Protein AF-A0A1X3D2N4-F1 (afdb_monomer_lite)

Foldseek 3Di:
DEDPPDPCPCVVPVVDDYDHDLVVVLVVLVVPQDPDHPDPVSVVSPVVSVCSPPPPDPPPPDD

Organism: NCBI:txid194197

Secondary structure (DSSP, 8-state):
----S-TTHHHHTTTS-----HHHHHHHHHHHS-SS--SHHHHHHHHHHHHHT--SSSS----

Radius of gyration: 15.83 Å; chains: 1; bounding box: 33×42×33 Å

Structure (mmCIF, N/CA/C/O backbone):
data_AF-A0A1X3D2N4-F1
#
_entry.id   AF-A0A1X3D2N4-F1
#
loop_
_atom_site.group_PDB
_atom_site.id
_atom_site.type_symbol
_atom_site.label_atom_id
_atom_site.label_alt_id
_atom_site.label_comp_id
_atom_site.label_asym_id
_atom_site.label_entity_id
_atom_site.label_seq_id
_atom_site.pdbx_PDB_ins_code
_atom_site.Cartn_x
_atom_site.Cartn_y
_atom_site.Cartn_z
_atom_site.occupancy
_atom_site.B_iso_or_equiv
_atom_site.auth_seq_id
_atom_site.auth_comp_id
_atom_site.auth_asym_id
_atom_site.auth_atom_id
_atom_site.pdbx_PDB_model_num
ATOM 1 N N . MET A 1 1 ? -13.020 3.940 10.766 1.00 58.50 1 MET A N 1
ATOM 2 C CA . MET A 1 1 ? -11.917 4.199 11.722 1.00 58.50 1 MET A CA 1
ATOM 3 C C . MET A 1 1 ? -10.599 4.003 10.994 1.00 58.50 1 MET A C 1
ATOM 5 O O . MET A 1 1 ? -10.505 3.040 10.243 1.00 58.50 1 MET A O 1
AT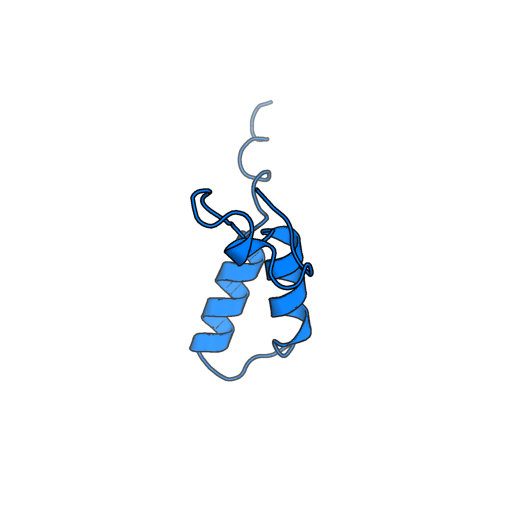OM 9 N N . THR A 1 2 ? -9.625 4.888 11.206 1.00 67.75 2 THR A N 1
ATOM 10 C CA . THR A 1 2 ? -8.273 4.754 10.648 1.00 67.75 2 THR A CA 1
ATOM 11 C C . THR A 1 2 ? -7.311 4.510 11.801 1.00 67.75 2 THR A C 1
ATOM 13 O O . THR A 1 2 ? -7.036 5.432 12.565 1.00 67.75 2 THR A O 1
ATOM 16 N N . ALA A 1 3 ? -6.861 3.271 11.975 1.00 72.06 3 ALA A N 1
ATOM 17 C CA . ALA A 1 3 ? -6.007 2.894 13.097 1.00 72.06 3 ALA A CA 1
ATOM 18 C C . ALA A 1 3 ? -5.008 1.814 12.668 1.00 72.06 3 ALA A C 1
ATOM 20 O O . ALA A 1 3 ? -5.277 0.620 12.763 1.00 72.06 3 ALA A O 1
ATOM 21 N N . ASP A 1 4 ? -3.859 2.240 12.149 1.00 78.19 4 ASP A N 1
ATOM 22 C CA . ASP A 1 4 ? -2.795 1.330 11.718 1.00 78.19 4 ASP A CA 1
ATOM 23 C C . ASP A 1 4 ? -1.909 0.915 12.898 1.00 78.19 4 ASP A C 1
ATOM 25 O O . ASP A 1 4 ? -1.682 1.692 13.823 1.00 78.19 4 ASP A O 1
ATOM 29 N N . GLY A 1 5 ? -1.371 -0.305 12.851 1.00 76.75 5 GLY A N 1
ATOM 30 C CA . GLY A 1 5 ? -0.366 -0.780 13.810 1.00 76.75 5 GLY A CA 1
ATOM 31 C C . GLY A 1 5 ? -0.911 -1.328 15.132 1.00 76.75 5 GLY A C 1
ATOM 32 O O . GLY A 1 5 ? -0.135 -1.844 15.933 1.00 76.75 5 GLY A O 1
ATOM 33 N N . PHE A 1 6 ? -2.226 -1.288 15.352 1.00 84.56 6 PHE A N 1
ATOM 34 C CA . PHE A 1 6 ? -2.853 -1.907 16.518 1.00 84.56 6 PHE A CA 1
ATOM 35 C C . PHE A 1 6 ? -3.233 -3.352 16.216 1.00 84.56 6 PHE A C 1
ATOM 37 O O . PHE A 1 6 ? -4.051 -3.630 15.338 1.00 84.56 6 PHE A O 1
ATOM 44 N N . LYS A 1 7 ? -2.638 -4.279 16.963 1.00 83.31 7 LYS A N 1
ATOM 45 C CA . LYS A 1 7 ? -3.005 -5.691 16.898 1.00 83.31 7 LYS A CA 1
ATOM 46 C C . LYS A 1 7 ? -4.446 -5.867 17.393 1.00 83.31 7 LYS A C 1
ATOM 48 O O . LYS A 1 7 ? -4.858 -5.194 18.332 1.00 83.31 7 LYS A O 1
ATOM 53 N N . ASP A 1 8 ? -5.203 -6.731 16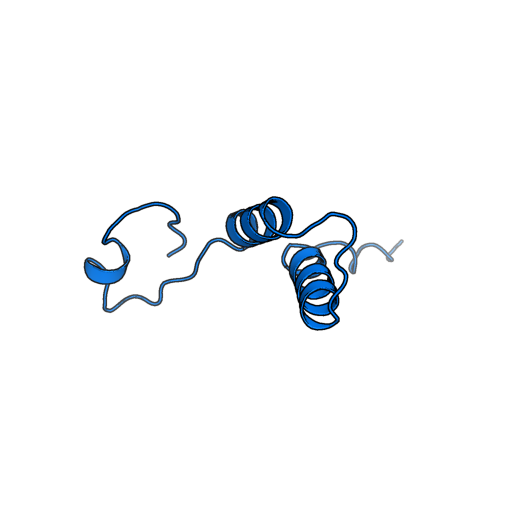.724 1.00 86.25 8 ASP A N 1
ATOM 54 C CA . ASP A 1 8 ? -6.568 -7.141 17.093 1.00 86.25 8 ASP A CA 1
ATOM 55 C C . ASP A 1 8 ? -7.633 -6.021 17.086 1.00 86.25 8 ASP A C 1
ATOM 57 O O . ASP A 1 8 ? -8.792 -6.247 17.431 1.00 86.25 8 ASP A O 1
ATOM 61 N N . ILE A 1 9 ? -7.297 -4.819 16.602 1.00 86.12 9 ILE A N 1
ATOM 62 C CA . ILE A 1 9 ? -8.243 -3.696 16.534 1.00 86.12 9 ILE A CA 1
ATOM 63 C C . ILE A 1 9 ? -9.421 -3.972 15.593 1.00 86.12 9 ILE A C 1
ATOM 65 O O . ILE A 1 9 ? -10.548 -3.571 15.862 1.00 86.12 9 ILE A O 1
ATOM 69 N N . THR A 1 10 ? -9.188 -4.708 14.509 1.00 83.44 10 THR A N 1
ATOM 70 C CA . THR A 1 10 ? -10.246 -5.133 13.583 1.00 83.44 10 THR A CA 1
ATOM 71 C C . THR A 1 10 ? -11.167 -6.181 14.200 1.00 83.44 10 THR A C 1
ATOM 73 O O . THR A 1 10 ? -12.334 -6.252 13.833 1.00 83.44 10 THR A O 1
ATOM 76 N N . GLN A 1 11 ? -10.667 -6.972 15.152 1.00 86.75 11 GLN A N 1
ATOM 77 C CA . GLN A 1 11 ? -11.451 -7.973 15.870 1.00 86.75 11 GLN A CA 1
ATOM 78 C C . GLN A 1 11 ? -12.320 -7.323 16.953 1.00 86.75 11 GLN A C 1
ATOM 80 O O . GLN A 1 11 ? -13.484 -7.685 17.102 1.00 86.75 11 GLN A O 1
ATOM 85 N N . LEU A 1 12 ? -11.777 -6.334 17.671 1.00 88.62 12 LEU A N 1
ATOM 86 C CA . LEU A 1 12 ? -12.503 -5.572 18.694 1.00 88.62 12 LEU A CA 1
ATOM 87 C C . LEU A 1 12 ? -13.669 -4.757 18.116 1.00 88.62 12 LEU A C 1
ATOM 89 O O . LEU A 1 12 ? -14.681 -4.577 18.784 1.00 88.62 12 LEU A O 1
ATOM 93 N N . PHE A 1 13 ? -13.537 -4.287 16.874 1.00 87.12 13 PHE A N 1
ATOM 94 C CA . PHE A 1 13 ? -14.537 -3.465 16.191 1.00 87.12 13 PHE A CA 1
ATOM 95 C C . PHE A 1 13 ? -15.070 -4.152 14.929 1.00 87.12 13 PHE A C 1
ATOM 97 O O . PHE A 1 13 ? -15.122 -3.540 13.864 1.00 87.12 13 PHE A O 1
ATOM 104 N N . SER A 1 14 ? -15.454 -5.427 15.047 1.00 84.88 14 SER A N 1
ATOM 105 C CA . SER A 1 14 ? -15.861 -6.254 13.899 1.00 84.88 14 SER A CA 1
ATOM 106 C C . SER A 1 14 ? -17.069 -5.719 13.110 1.00 84.88 14 SER A C 1
ATOM 108 O O . SER A 1 14 ? -17.144 -5.931 11.902 1.00 84.88 14 SER A O 1
ATOM 110 N N . ASP A 1 15 ? -17.953 -4.950 13.753 1.00 92.19 15 ASP A N 1
ATOM 111 C CA . ASP A 1 15 ? -19.123 -4.328 13.112 1.00 92.19 15 ASP A CA 1
ATOM 112 C C . ASP A 1 15 ? -18.807 -2.998 12.401 1.00 92.19 15 ASP A C 1
ATOM 114 O O . ASP A 1 15 ? -19.661 -2.419 11.726 1.00 92.19 15 ASP A O 1
ATOM 118 N N . ILE A 1 16 ? -17.588 -2.472 12.555 1.00 88.19 16 ILE A N 1
ATOM 119 C CA . ILE A 1 16 ? -17.179 -1.188 11.983 1.00 88.19 16 ILE A CA 1
ATOM 120 C C . ILE A 1 16 ? -16.276 -1.439 10.783 1.00 88.19 16 ILE A C 1
ATOM 122 O O . ILE A 1 16 ? -15.239 -2.092 10.880 1.00 88.19 16 ILE A O 1
ATOM 126 N N . LEU A 1 17 ? -16.613 -0.817 9.651 1.00 82.50 17 LEU A N 1
ATOM 127 C CA . LEU A 1 17 ? -15.739 -0.827 8.484 1.00 82.50 17 LEU A CA 1
ATOM 128 C C . LEU A 1 17 ? -14.386 -0.186 8.830 1.00 82.50 17 LEU A C 1
ATOM 130 O O . LEU A 1 17 ? -14.272 1.004 9.161 1.00 82.50 17 LEU A O 1
ATOM 134 N N . PHE A 1 18 ? -13.352 -1.014 8.754 1.00 82.25 18 PHE A N 1
ATOM 135 C CA . PHE A 1 18 ? -11.975 -0.629 8.988 1.00 82.25 18 PHE A CA 1
ATOM 136 C C . PHE A 1 18 ? -11.288 -0.303 7.663 1.00 82.25 18 PHE A C 1
ATOM 138 O O . PHE A 1 18 ? -11.371 -1.064 6.700 1.00 82.25 18 PHE A O 1
ATOM 145 N N . GLN A 1 19 ? -10.575 0.821 7.626 1.00 84.25 19 GLN A N 1
ATOM 146 C CA . GLN A 1 19 ? -9.721 1.184 6.505 1.00 84.25 19 GLN A CA 1
ATOM 147 C C . GLN A 1 19 ? -8.339 1.552 7.041 1.00 84.25 19 GLN A C 1
ATOM 149 O O . G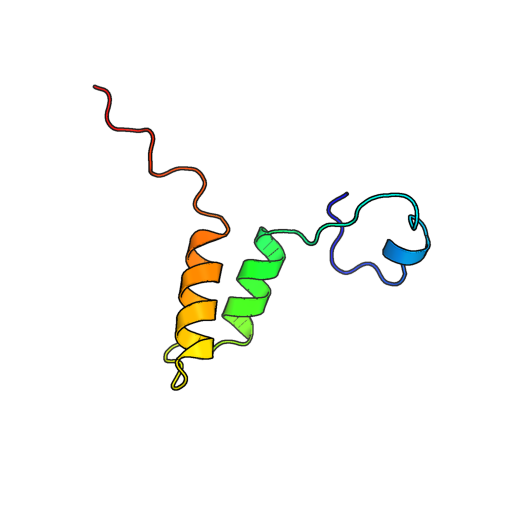LN A 1 19 ? -8.215 2.301 8.010 1.00 84.25 19 GLN A O 1
ATOM 154 N N . LEU A 1 20 ? -7.299 1.043 6.383 1.00 85.50 20 LEU A N 1
ATOM 155 C CA . LEU A 1 20 ? -5.925 1.461 6.647 1.00 85.50 20 LEU A CA 1
ATOM 156 C C . LEU A 1 20 ? -5.726 2.928 6.252 1.00 85.50 20 LEU A C 1
ATOM 158 O O . LEU A 1 20 ? -6.331 3.425 5.290 1.00 85.50 20 LEU A O 1
ATOM 162 N N . CYS A 1 21 ? -4.837 3.628 6.955 1.00 88.00 21 CYS A N 1
ATOM 163 C CA . CYS A 1 21 ? -4.515 4.998 6.594 1.00 88.00 21 CYS A CA 1
ATOM 164 C C . CYS A 1 21 ? -3.833 5.026 5.237 1.00 88.00 21 CYS A C 1
ATOM 166 O O . CYS A 1 21 ? -2.760 4.455 5.045 1.00 88.00 21 CYS A O 1
ATOM 168 N N . GLN A 1 22 ? -4.417 5.794 4.323 1.00 87.81 22 GLN A N 1
ATOM 169 C CA . GLN A 1 22 ? -3.864 6.043 2.996 1.00 87.81 22 GLN A CA 1
ATOM 170 C C . GLN A 1 22 ? -2.421 6.578 3.063 1.00 87.81 22 GLN A C 1
ATOM 172 O O . GLN A 1 22 ? -1.594 6.261 2.209 1.00 87.81 22 GLN A O 1
ATOM 177 N N . PHE A 1 23 ? -2.085 7.336 4.116 1.00 88.56 23 PHE A N 1
ATOM 178 C CA . PHE A 1 23 ? -0.727 7.826 4.342 1.00 88.56 23 PHE A CA 1
ATOM 179 C C . PHE A 1 23 ? 0.239 6.694 4.696 1.00 88.56 23 PHE A C 1
ATOM 181 O O . PHE A 1 23 ? 1.252 6.524 4.019 1.00 88.56 23 PHE A O 1
ATOM 188 N N . HIS A 1 24 ? -0.086 5.875 5.699 1.00 87.88 24 HIS A N 1
ATOM 189 C CA . HIS A 1 24 ? 0.763 4.744 6.080 1.00 87.88 24 HIS A CA 1
ATOM 190 C C . HIS A 1 24 ? 0.883 3.717 4.951 1.00 87.88 24 HIS A C 1
ATOM 192 O O . HIS A 1 24 ? 1.982 3.239 4.688 1.00 87.88 24 HIS A O 1
ATOM 198 N N . GLN A 1 25 ? -0.192 3.465 4.199 1.00 89.12 25 GLN A N 1
ATOM 199 C CA . GLN A 1 25 ? -0.159 2.595 3.021 1.00 89.12 25 GLN A CA 1
ATOM 200 C C . GLN A 1 25 ? 0.830 3.085 1.954 1.00 89.12 25 GLN A C 1
ATOM 202 O O . GLN A 1 25 ? 1.627 2.289 1.451 1.00 89.12 25 GLN A O 1
ATOM 207 N N . GLN A 1 26 ? 0.837 4.385 1.633 1.00 91.31 26 GLN A N 1
ATOM 208 C CA . GLN A 1 26 ? 1.805 4.945 0.683 1.00 91.31 26 GLN A CA 1
ATOM 209 C C . GLN A 1 26 ? 3.249 4.757 1.179 1.00 91.31 26 GLN A C 1
ATOM 211 O O . GLN A 1 26 ? 4.127 4.374 0.400 1.00 91.31 26 GLN A O 1
ATOM 216 N N . GLN A 1 27 ? 3.495 4.989 2.471 1.00 90.06 27 GLN A N 1
ATOM 217 C CA . GLN A 1 27 ? 4.819 4.836 3.077 1.00 90.06 27 GLN A CA 1
ATOM 218 C C . GLN A 1 27 ? 5.287 3.375 3.067 1.00 90.06 27 GLN A C 1
ATOM 220 O O . GLN A 1 27 ? 6.423 3.108 2.678 1.00 90.06 27 GLN A O 1
ATOM 225 N N . THR A 1 28 ? 4.408 2.426 3.405 1.00 91.25 28 THR A N 1
ATOM 226 C CA . THR A 1 28 ? 4.690 0.986 3.326 1.00 91.25 28 THR A CA 1
ATOM 227 C C . THR A 1 28 ? 5.066 0.579 1.905 1.00 91.25 28 THR A C 1
ATOM 229 O O . THR A 1 28 ? 6.096 -0.059 1.703 1.00 91.25 28 THR A O 1
ATOM 232 N N . ILE A 1 29 ? 4.291 0.996 0.899 1.00 91.94 29 ILE A N 1
ATOM 233 C CA . ILE A 1 29 ? 4.596 0.667 -0.501 1.00 91.94 29 ILE A CA 1
ATOM 234 C C . ILE A 1 29 ? 5.952 1.253 -0.909 1.00 91.94 29 ILE A C 1
ATOM 236 O O . ILE A 1 29 ? 6.765 0.547 -1.494 1.00 91.94 29 ILE A O 1
ATOM 240 N N . ARG A 1 30 ? 6.241 2.514 -0.570 1.00 89.81 30 ARG A N 1
ATOM 241 C CA . ARG A 1 30 ? 7.535 3.151 -0.878 1.00 89.81 30 ARG A CA 1
ATOM 242 C C . ARG A 1 30 ? 8.723 2.493 -0.184 1.00 89.81 30 ARG A C 1
ATOM 244 O O . ARG A 1 30 ? 9.824 2.547 -0.721 1.00 89.81 30 ARG A O 1
ATOM 251 N N . HIS A 1 31 ? 8.509 1.920 0.996 1.00 91.56 31 HIS A N 1
ATOM 252 C CA . HIS A 1 31 ? 9.547 1.222 1.742 1.00 91.56 31 HIS A CA 1
ATOM 253 C C . HIS A 1 31 ? 9.945 -0.096 1.066 1.00 91.56 31 HIS A C 1
ATOM 255 O O . HIS A 1 31 ? 11.132 -0.381 0.938 1.00 91.56 31 HIS A O 1
ATOM 261 N N . TYR A 1 32 ? 8.962 -0.878 0.611 1.00 92.19 32 TYR A N 1
ATOM 262 C CA . TYR A 1 32 ? 9.204 -2.206 0.036 1.00 92.19 32 TYR A CA 1
ATOM 263 C C . TYR A 1 32 ? 9.426 -2.207 -1.476 1.00 92.19 32 TYR A C 1
ATOM 265 O O . TYR A 1 32 ? 10.033 -3.135 -2.009 1.00 92.19 32 TYR A O 1
ATOM 273 N N . LEU A 1 33 ? 8.943 -1.191 -2.187 1.00 93.12 33 LEU A N 1
ATOM 274 C CA . LEU A 1 33 ? 9.116 -1.110 -3.627 1.00 93.12 33 LEU A CA 1
ATOM 275 C C . LEU A 1 33 ? 10.496 -0.550 -3.974 1.00 93.12 33 LEU A C 1
ATOM 277 O O . LEU A 1 33 ? 10.881 0.527 -3.512 1.00 93.12 33 LEU A O 1
ATOM 281 N N . SER A 1 34 ? 11.234 -1.248 -4.839 1.00 87.56 34 SER A N 1
ATOM 282 C CA . SER A 1 34 ? 12.503 -0.732 -5.348 1.00 87.56 34 SER A CA 1
ATOM 283 C C . SER A 1 34 ? 12.301 0.613 -6.058 1.00 87.56 34 SER A C 1
ATOM 285 O O . SER A 1 34 ? 11.280 0.883 -6.696 1.00 87.56 34 SER A O 1
ATOM 287 N N . ARG A 1 35 ? 13.314 1.489 -5.981 1.00 79.75 35 ARG A N 1
ATOM 288 C CA . ARG A 1 35 ? 13.282 2.802 -6.657 1.00 79.75 35 ARG A CA 1
ATOM 289 C C . ARG A 1 35 ? 13.068 2.658 -8.173 1.00 79.75 35 ARG A C 1
ATOM 291 O O . ARG A 1 35 ? 12.364 3.481 -8.770 1.00 79.75 35 ARG A O 1
ATOM 298 N N . LYS A 1 36 ? 13.653 1.600 -8.748 1.00 84.88 36 LYS A N 1
ATOM 299 C CA . LYS A 1 36 ? 13.471 1.115 -10.121 1.00 84.88 36 LYS A CA 1
ATOM 300 C C . LYS A 1 36 ? 12.867 -0.298 -10.066 1.00 84.88 36 LYS A C 1
ATOM 302 O O . LYS A 1 36 ? 13.607 -1.249 -9.820 1.00 84.88 36 LYS A O 1
ATOM 307 N N . PRO A 1 37 ? 11.536 -0.429 -10.136 1.00 89.50 37 PRO A N 1
ATOM 308 C CA . PRO A 1 37 ? 10.895 -1.733 -10.206 1.00 89.50 37 PRO A CA 1
ATOM 309 C C . PRO A 1 37 ? 11.064 -2.346 -11.595 1.00 89.50 37 PRO A C 1
ATOM 311 O O . PRO A 1 37 ? 11.002 -1.640 -12.588 1.00 89.50 37 PRO A O 1
ATOM 314 N N . GLU A 1 38 ? 11.275 -3.658 -11.654 1.00 92.06 38 GLU A N 1
ATOM 315 C CA . GLU A 1 38 ? 11.520 -4.370 -12.918 1.00 92.06 38 GLU A CA 1
ATOM 316 C C . GLU A 1 38 ? 10.233 -4.973 -13.505 1.00 92.06 38 GLU A C 1
ATOM 318 O O . GLU A 1 38 ? 10.155 -5.226 -14.701 1.00 92.06 38 GLU A O 1
ATOM 323 N N . SER A 1 39 ? 9.205 -5.198 -12.675 1.00 95.12 39 SER A N 1
ATOM 324 C CA . SER A 1 39 ? 7.947 -5.813 -13.110 1.00 95.12 39 SER A CA 1
ATOM 3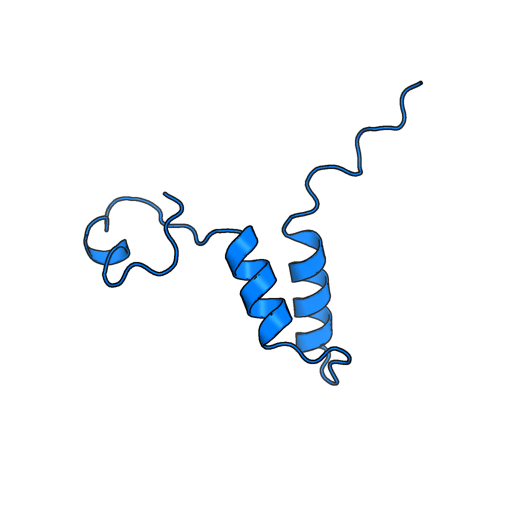25 C C . SER A 1 39 ? 6.844 -4.790 -13.375 1.00 95.12 39 SER A C 1
ATOM 327 O O . SER A 1 39 ? 6.716 -3.776 -12.682 1.00 95.12 39 SER A O 1
ATOM 329 N N . ASP A 1 40 ? 5.974 -5.095 -14.337 1.00 95.81 40 ASP A N 1
ATOM 330 C CA . ASP A 1 40 ? 4.817 -4.258 -14.677 1.00 95.81 40 ASP A CA 1
ATOM 331 C C . ASP A 1 40 ? 3.851 -4.080 -13.501 1.00 95.81 40 ASP A C 1
ATOM 333 O O . ASP A 1 40 ? 3.324 -2.989 -13.276 1.00 95.81 40 ASP A O 1
ATOM 337 N N . ALA A 1 41 ? 3.673 -5.124 -12.687 1.00 95.00 41 ALA A N 1
ATOM 338 C CA . ALA A 1 41 ? 2.865 -5.055 -11.472 1.00 95.00 41 ALA A CA 1
ATOM 339 C C . ALA A 1 41 ? 3.436 -4.041 -10.467 1.00 95.00 41 ALA A C 1
ATOM 341 O O . ALA A 1 41 ? 2.697 -3.252 -9.877 1.00 95.00 41 ALA A O 1
ATOM 342 N N . ALA A 1 42 ? 4.759 -4.018 -10.306 1.00 93.31 42 ALA A N 1
ATOM 343 C CA . ALA A 1 42 ? 5.440 -3.083 -9.425 1.00 93.31 42 ALA A CA 1
ATOM 344 C C . ALA A 1 42 ? 5.380 -1.643 -9.970 1.00 93.31 42 ALA A C 1
ATOM 346 O O . ALA A 1 42 ? 5.140 -0.708 -9.203 1.00 93.31 42 ALA A O 1
ATOM 347 N N . HIS A 1 43 ? 5.489 -1.450 -11.289 1.00 93.94 43 HIS A N 1
ATOM 348 C CA . HIS A 1 43 ? 5.237 -0.157 -11.935 1.00 93.94 43 HIS A CA 1
ATOM 349 C C . HIS A 1 43 ? 3.807 0.348 -11.699 1.00 93.94 43 HIS A C 1
ATOM 351 O O . HIS A 1 43 ? 3.610 1.511 -11.328 1.00 93.94 43 HIS A O 1
ATOM 357 N N . ALA A 1 44 ? 2.811 -0.522 -11.873 1.00 94.62 44 ALA A N 1
ATOM 358 C CA . ALA A 1 44 ? 1.410 -0.193 -11.640 1.00 94.62 44 ALA A CA 1
ATOM 359 C C . ALA A 1 44 ? 1.155 0.164 -10.169 1.00 94.62 44 ALA A C 1
ATOM 361 O O . ALA A 1 44 ? 0.532 1.189 -9.885 1.00 94.62 44 ALA A O 1
ATOM 362 N N . LEU A 1 45 ? 1.703 -0.618 -9.234 1.00 93.75 45 LEU A N 1
ATOM 363 C CA . LEU A 1 45 ? 1.586 -0.362 -7.801 1.00 93.75 45 LEU A CA 1
ATOM 364 C C . LEU A 1 45 ? 2.245 0.964 -7.399 1.00 93.75 45 LEU A C 1
ATOM 366 O O . LEU A 1 45 ? 1.652 1.729 -6.637 1.00 93.75 45 LEU A O 1
ATOM 370 N N . LYS A 1 46 ? 3.424 1.283 -7.953 1.00 91.12 46 LYS A N 1
ATOM 371 C CA . LYS A 1 46 ? 4.085 2.584 -7.754 1.00 91.12 46 LYS A CA 1
ATOM 372 C C . LYS A 1 46 ? 3.178 3.730 -8.184 1.00 91.12 46 LYS A C 1
ATOM 374 O O . LYS A 1 46 ? 2.938 4.655 -7.413 1.00 91.12 46 LYS A O 1
ATOM 379 N N . LYS A 1 47 ? 2.632 3.632 -9.401 1.00 91.38 47 LYS A N 1
ATOM 380 C CA . LYS A 1 47 ? 1.747 4.645 -9.979 1.00 91.38 47 LYS A CA 1
ATOM 381 C C . LYS A 1 47 ? 0.490 4.826 -9.135 1.00 91.38 47 LYS A C 1
ATOM 383 O O . LYS A 1 47 ? 0.113 5.962 -8.872 1.00 91.38 47 LYS A O 1
ATOM 388 N N . LEU A 1 48 ? -0.149 3.743 -8.695 1.00 91.25 48 LEU A N 1
ATOM 389 C CA . LEU A 1 48 ? -1.306 3.819 -7.802 1.00 91.25 48 LEU A CA 1
ATOM 390 C C . LEU A 1 48 ? -0.931 4.512 -6.489 1.00 91.25 48 LEU A C 1
ATOM 392 O O . LEU A 1 48 ? -1.566 5.499 -6.125 1.00 91.25 48 LEU A O 1
ATOM 396 N N . SER A 1 49 ? 0.148 4.065 -5.843 1.00 90.88 49 SER A N 1
ATOM 397 C CA . SER A 1 49 ? 0.635 4.601 -4.569 1.00 90.88 49 SER A CA 1
ATOM 398 C C . SER A 1 49 ? 0.946 6.096 -4.621 1.00 90.88 49 SER A C 1
ATOM 400 O O . SER A 1 49 ? 0.521 6.848 -3.744 1.00 90.88 49 SER A O 1
ATOM 402 N N . ASP A 1 50 ? 1.602 6.574 -5.681 1.00 87.62 50 ASP A N 1
ATOM 403 C CA . ASP A 1 50 ? 1.902 8.000 -5.856 1.00 87.62 50 ASP A CA 1
ATOM 404 C C . ASP A 1 50 ? 0.637 8.869 -5.997 1.00 87.62 50 ASP A C 1
ATOM 406 O O . ASP A 1 50 ? 0.669 10.062 -5.691 1.00 87.62 50 ASP A O 1
ATOM 410 N N . ASN A 1 51 ? -0.497 8.276 -6.386 1.00 87.75 51 ASN A N 1
ATOM 411 C CA . ASN A 1 51 ? -1.780 8.966 -6.507 1.00 87.75 51 ASN A CA 1
ATOM 412 C C . ASN A 1 51 ? -2.678 8.854 -5.257 1.00 87.75 51 ASN A C 1
ATOM 414 O O . ASN A 1 51 ? -3.627 9.628 -5.157 1.00 87.75 51 ASN A O 1
ATOM 418 N N . ILE A 1 52 ? -2.369 7.979 -4.287 1.00 84.25 52 ILE A N 1
ATOM 419 C CA . ILE A 1 52 ? -3.193 7.732 -3.082 1.00 84.25 52 ILE A CA 1
ATOM 420 C C . ILE A 1 52 ? -3.453 9.011 -2.260 1.00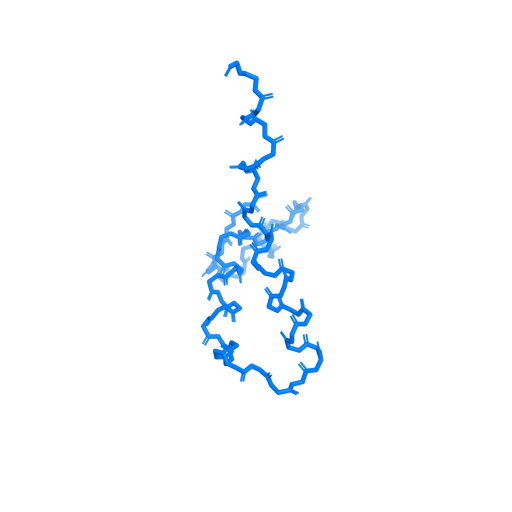 84.25 52 ILE A C 1
ATOM 422 O O . ILE A 1 52 ? -4.569 9.238 -1.800 1.00 84.25 52 ILE A O 1
ATOM 426 N N . LEU A 1 53 ? -2.447 9.876 -2.097 1.00 78.19 53 LEU A N 1
ATOM 427 C CA . LEU A 1 53 ? -2.555 11.114 -1.305 1.00 78.19 53 LEU A CA 1
ATOM 428 C C . LEU A 1 53 ? -2.707 12.387 -2.148 1.00 78.19 53 LEU A C 1
ATOM 430 O O . LEU A 1 53 ? -2.725 13.494 -1.606 1.00 78.19 53 LEU A O 1
ATOM 434 N N . CYS A 1 54 ? -2.793 12.274 -3.477 1.00 65.31 54 CYS A N 1
ATOM 435 C CA . CYS A 1 54 ? -2.833 13.433 -4.368 1.00 65.31 54 CYS A CA 1
ATOM 436 C C . CYS A 1 54 ? -4.251 14.030 -4.441 1.00 65.31 54 CYS A C 1
ATOM 438 O O . CYS A 1 54 ? -4.872 14.073 -5.499 1.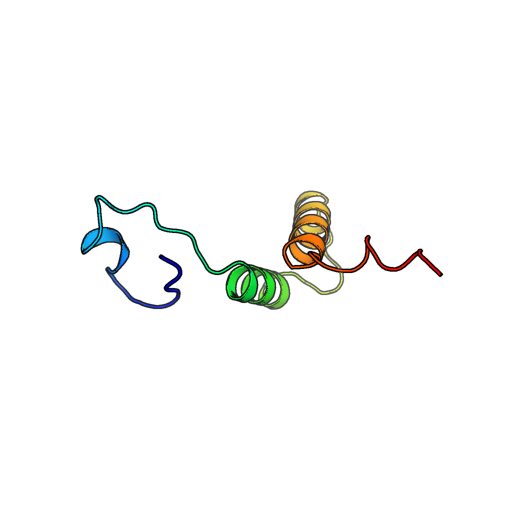00 65.31 54 CYS A O 1
ATOM 440 N N . TRP A 1 55 ? -4.779 14.498 -3.305 1.00 51.91 55 TRP A N 1
ATOM 441 C CA . TRP A 1 55 ? -6.118 15.097 -3.222 1.00 51.91 55 TRP A CA 1
ATOM 442 C C . TRP A 1 55 ? -6.138 16.630 -3.371 1.00 51.91 55 TRP A C 1
ATOM 444 O O . TRP A 1 55 ? -7.202 17.240 -3.313 1.00 51.91 55 TRP A O 1
ATOM 454 N N . LYS A 1 56 ? -4.998 17.294 -3.636 1.00 50.88 56 LYS A N 1
ATOM 455 C CA . LYS A 1 56 ? -4.998 18.736 -3.961 1.00 50.88 56 LYS A CA 1
ATOM 456 C C . LYS A 1 56 ? -3.846 19.187 -4.866 1.00 50.88 56 LYS A C 1
ATOM 458 O O . LYS A 1 56 ? -2.905 19.829 -4.422 1.00 50.88 56 LYS A O 1
ATOM 463 N N . LYS A 1 57 ? -3.962 18.902 -6.168 1.00 47.28 57 LYS A N 1
ATOM 464 C CA . LYS A 1 57 ? -3.313 19.669 -7.261 1.00 47.28 57 LYS A CA 1
ATOM 465 C C . LYS A 1 57 ? -4.200 19.789 -8.517 1.00 47.28 57 LYS A C 1
ATOM 467 O O . LYS A 1 57 ? -3.695 19.951 -9.621 1.00 47.28 57 LYS A O 1
ATOM 472 N N . ARG A 1 58 ? -5.532 19.702 -8.382 1.00 51.16 58 ARG A N 1
ATOM 473 C CA . ARG A 1 58 ? -6.483 19.888 -9.506 1.00 51.16 58 ARG A CA 1
ATOM 474 C C . ARG A 1 58 ? -7.511 21.013 -9.302 1.00 51.16 58 ARG A C 1
ATOM 476 O O . ARG A 1 58 ? -8.497 21.047 -10.021 1.00 51.16 58 ARG A O 1
ATOM 483 N N . SER A 1 59 ? -7.290 21.950 -8.374 1.00 46.94 59 SER A N 1
ATOM 484 C CA . SER A 1 59 ? -8.234 23.064 -8.140 1.00 46.94 59 SER A CA 1
ATOM 485 C C . SER A 1 59 ? -7.588 24.430 -7.858 1.00 46.94 59 SER A C 1
ATOM 487 O O . SER A 1 59 ? -8.171 25.242 -7.150 1.00 46.94 59 SER A O 1
ATOM 489 N N . LEU A 1 60 ? -6.392 24.708 -8.386 1.00 51.59 60 LEU A N 1
ATOM 490 C CA . LEU A 1 60 ? -5.828 26.067 -8.405 1.00 51.59 60 LEU A CA 1
ATOM 491 C C . LEU A 1 60 ? -5.443 26.430 -9.844 1.00 51.59 60 LEU A C 1
ATOM 493 O O . LEU A 1 60 ? -4.274 26.528 -10.199 1.00 51.59 60 LEU A O 1
ATOM 497 N N . LYS A 1 61 ? -6.464 26.549 -10.693 1.00 47.88 61 LYS A N 1
ATOM 498 C CA . LYS A 1 61 ? -6.424 27.334 -11.931 1.00 47.88 61 LYS A CA 1
ATOM 499 C C . LYS A 1 61 ? -7.682 28.199 -11.977 1.00 47.88 61 LYS A C 1
ATOM 501 O O . LYS A 1 61 ? -8.550 27.977 -12.804 1.00 47.88 61 LYS A O 1
ATOM 506 N N . HIS A 1 62 ? -7.795 29.115 -11.024 1.00 42.72 62 HIS A N 1
ATOM 507 C CA . HIS A 1 62 ? -8.693 30.265 -11.094 1.00 42.72 62 HIS A CA 1
ATOM 508 C C . HIS A 1 62 ? -8.061 31.395 -10.283 1.00 42.72 62 HIS A C 1
ATOM 510 O O . HIS A 1 62 ? -8.281 31.495 -9.080 1.00 42.72 62 HIS A O 1
ATOM 516 N N . SER A 1 63 ? -7.173 32.154 -10.918 1.00 39.25 63 SER A N 1
ATOM 517 C CA . SER A 1 63 ? -7.322 33.591 -11.173 1.00 39.25 63 SER A CA 1
ATOM 518 C C . SER A 1 63 ? -6.052 34.135 -11.815 1.00 39.25 63 SER A C 1
ATOM 520 O O . SER A 1 63 ? -4.976 33.542 -11.579 1.00 39.25 63 SER A O 1
#

Sequence (63 aa):
MTADGFKDITQLFSDILFQLCQFHQQQTIRHYLSRKPESDAAHALKKLSDNILCWKKRSLKHS

pLDDT: mean 81.02, std 15.31, range [39.25, 95.81]